Protein 1YG0 (pdb70)

Nearest PDB structures (foldseek):
  1yg0-assembly1_A  TM=1.015E+00  e=3.623E-13  Helicobacter pylori 26695
  1fvs-assembly1_A  TM=8.780E-01  e=1.376E-04  Saccharomyces cerevisiae
  2ggp-assembly1_B  TM=8.499E-01  e=8.279E-05  Saccharomyces cerevisiae
  6ff1-assembly1_A  TM=8.721E-01  e=5.567E-04  Staphylococcus aureus subsp. aureus NCTC 8325
  2gcf-assembly1_A  TM=7.815E-01  e=4.318E-04  Synechocystis sp. PCC 6803

Solvent-accessible surface area: 4631 Å² total; per-residue (Å²): 154,159,3,104,32,88,1,72,69,15,100,62,118,151,49,29,98,124,5,73,173,99,0,42,151,19,138,10,30,54,150,14,75,40,35,65,177,162,105,39,6,61,1,75,31,75,94,71,6,70,85,112,60,2,72,105,17,6,94,102,21,68,15,125,23,147

InterPro domains:
  IPR000428 Copper ion binding protein [PR00944] (2-14)
  IPR000428 Copper ion binding protein [PR00944] (14-27)
  IPR000428 Copper ion binding protein [PR00944] (27-40)
  IPR000428 Copper ion binding protein [PR00944] (40-52)
  IPR000428 Copper ion binding protein [PR00944] (52-65)
  IPR006121 Heavy metal-associated domain, HMA [PF00403] (4-62)
  IPR006121 Heavy metal-associated domain, HMA [PS50846] (1-66)
  IPR0061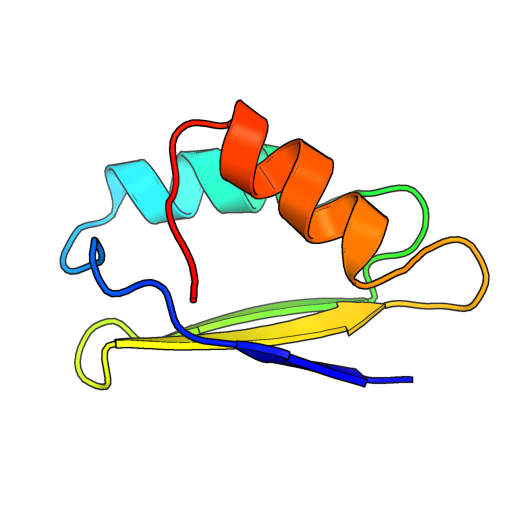21 Heavy metal-associated domain, HMA [cd00371] (4-65)
  IP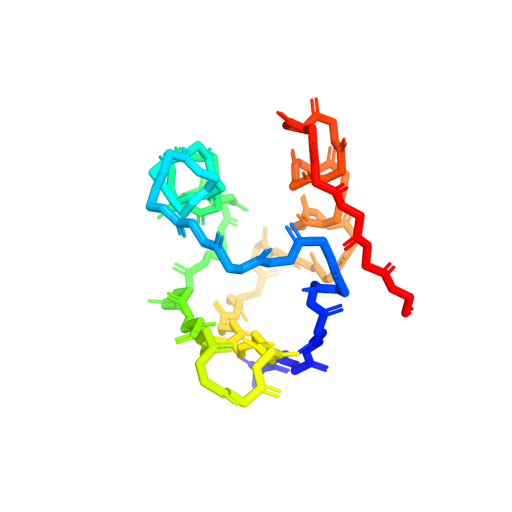R006122 Heavy metal-associated domain, copper ion-binding [TIGR00003] (2-66)
  IPR017969 Heavy-metal-associated, conserved site [PS01047] (7-36)
  IPR036163 Heavy metal-associated domain superfamily [SSF55008] (1-65)

Secondary structure (DSSP, 8-state):
-EEEE--TT-S-SHHHHHHHHHHTTSSSEEEEEEETTTTEEEEEE-TT--HHHHHHHHHHHT----

Sequence (66 aa):
MKATFQVPSITCNHCVDKIEKFVGEIEGVSFIDVSVEKKSVVVEFDAPATQDLIKEALLDAGQEVV

Organism: Helicobacter pylori (strain ATCC 700392 / 26695) (NCBI:txid85962)

Foldseek 3Di:
DKDKWFFPPADDDVLVCLLCVQLVCQPFWDDWAADRVVRIIITGGHPRDDPCSSCVRSVVSPTDID

Radius of gyration: 10.47 Å; Cα contacts (8 Å, |Δi|>4): 119; chains: 1; bounding box: 26×21×23 Å

GO terms:
  GO:0005515 protein binding (F, IPI)

CATH classification: 3.30.70.100

B-factor: mean 0.9, std 0.79, range [0.11, 4.15]

Structure (mmCIF, N/CA/C/O backbone):
data_1YG0
#
_entry.id   1YG0
#
loop_
_atom_site.group_PDB
_atom_site.id
_atom_site.type_symbol
_atom_site.label_atom_id
_atom_site.label_alt_id
_atom_site.label_comp_id
_atom_site.label_asym_id
_atom_site.label_entity_id
_atom_site.label_seq_id
_atom_site.pdbx_PDB_ins_code
_atom_site.Cartn_x
_atom_site.Cartn_y
_atom_site.Cartn_z
_atom_site.occupancy
_atom_site.B_iso_or_equiv
_atom_site.auth_seq_id
_atom_site.auth_comp_id
_atom_site.auth_asym_id
_atom_site.auth_atom_id
_atom_site.pdbx_PDB_model_num
ATOM 1 N N . MET A 1 1 ? 13.733 6.238 3.852 1.00 0.98 1 MET A N 1
ATOM 2 C CA . MET A 1 1 ? 12.839 6.033 2.683 1.00 0.54 1 MET A CA 1
ATOM 3 C C . MET A 1 1 ? 11.757 5.001 2.991 1.00 0.45 1 MET A C 1
ATOM 4 O O . MET A 1 1 ? 11.770 3.893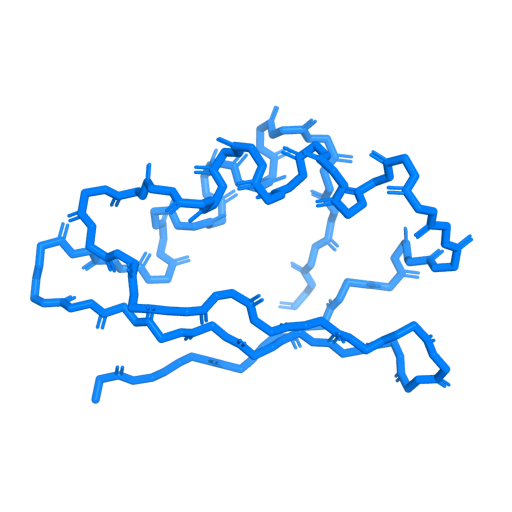 2.455 1.00 0.56 1 MET A O 1
ATOM 20 N N . LYS A 1 2 ? 10.822 5.374 3.858 1.00 0.34 2 LYS A N 1
ATOM 21 C CA . LYS A 1 2 ? 9.733 4.482 4.238 1.00 0.35 2 LYS A CA 1
ATOM 22 C C . LYS A 1 2 ? 8.419 5.247 4.353 1.00 0.29 2 LYS A C 1
ATOM 23 O O . LYS A 1 2 ? 8.411 6.458 4.574 1.00 0.35 2 LYS A O 1
ATOM 42 N N . ALA A 1 3 ? 7.308 4.532 4.202 1.00 0.23 3 ALA A N 1
ATOM 43 C CA . ALA A 1 3 ? 5.988 5.143 4.289 1.00 0.20 3 ALA A CA 1
ATOM 44 C C . ALA A 1 3 ? 5.083 4.356 5.230 1.00 0.21 3 ALA A C 1
ATOM 45 O O . ALA A 1 3 ? 5.238 3.145 5.387 1.00 0.37 3 ALA A O 1
ATOM 52 N N . THR A 1 4 ? 4.137 5.051 5.852 1.00 0.18 4 THR A N 1
ATOM 53 C CA . THR A 1 4 ? 3.207 4.415 6.777 1.00 0.22 4 THR A CA 1
ATOM 54 C C . THR A 1 4 ? 1.802 4.984 6.615 1.00 0.24 4 THR A C 1
ATOM 55 O O . THR A 1 4 ? 1.541 6.131 6.976 1.00 0.34 4 THR A O 1
ATOM 66 N N . PHE A 1 5 ? 0.898 4.169 6.079 1.00 0.21 5 PHE A N 1
ATOM 67 C CA . PHE A 1 5 ? -0.484 4.583 5.877 1.00 0.29 5 PHE A CA 1
ATOM 68 C C . PHE A 1 5 ? -1.428 3.554 6.480 1.00 0.30 5 PHE A C 1
ATOM 69 O O . PHE A 1 5 ? -0.996 2.643 7.187 1.00 0.56 5 PHE A O 1
ATOM 86 N N . GLN A 1 6 ? -2.714 3.692 6.190 1.00 0.25 6 GLN A N 1
ATOM 87 C CA . GLN A 1 6 ? -3.703 2.758 6.702 1.00 0.30 6 GLN A CA 1
ATOM 88 C C . GLN A 1 6 ? -4.915 2.687 5.784 1.00 0.26 6 GLN A C 1
ATOM 89 O O . GLN A 1 6 ? -5.510 3.708 5.438 1.00 0.30 6 GLN A O 1
ATOM 103 N N . VAL A 1 7 ? -5.280 1.470 5.405 1.00 0.30 7 VAL A N 1
ATOM 104 C CA . VAL A 1 7 ? -6.428 1.247 4.540 1.00 0.35 7 VAL A CA 1
ATOM 105 C C . VAL A 1 7 ? -7.658 0.899 5.371 1.00 0.36 7 VAL A C 1
ATOM 106 O O . VAL A 1 7 ? -7.833 -0.249 5.777 1.00 0.40 7 VAL A O 1
ATOM 119 N N . PRO A 1 8 ? -8.527 1.885 5.647 1.00 0.39 8 PRO A N 1
ATOM 120 C CA . PRO A 1 8 ? -9.733 1.659 6.445 1.00 0.44 8 PRO A CA 1
ATOM 121 C C . PRO A 1 8 ? -10.658 0.616 5.822 1.00 0.47 8 PRO A C 1
ATOM 122 O O . PRO A 1 8 ? -11.524 0.061 6.498 1.00 0.52 8 PRO A O 1
ATOM 133 N N . SER A 1 9 ? -10.467 0.350 4.533 1.00 0.47 9 SER A N 1
ATOM 134 C CA . SER A 1 9 ? -11.283 -0.631 3.827 1.00 0.53 9 SER A CA 1
ATOM 135 C C . SER A 1 9 ? -10.585 -1.988 3.787 1.00 0.46 9 SER A C 1
ATOM 136 O O . SER A 1 9 ? -10.646 -2.701 2.786 1.00 0.78 9 SER A O 1
ATOM 144 N N . ILE A 1 10 ? -9.920 -2.334 4.885 1.00 0.53 10 ILE A N 1
ATOM 145 C CA . ILE A 1 10 ? -9.206 -3.601 4.983 1.00 0.57 10 ILE A CA 1
ATOM 146 C C . ILE A 1 10 ? -10.151 -4.725 5.429 1.00 0.67 10 ILE A C 1
ATOM 147 O O . ILE A 1 10 ? -11.363 -4.629 5.233 1.00 1.33 10 ILE A O 1
ATOM 163 N N . THR A 1 11 ? -9.598 -5.788 6.021 1.00 0.56 11 THR A N 1
ATOM 164 C CA . THR A 1 11 ? -10.396 -6.923 6.485 1.00 0.59 11 THR A CA 1
ATOM 165 C C . THR A 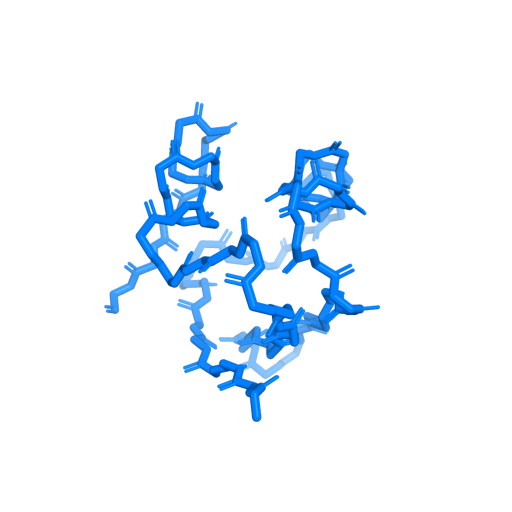1 11 ? -10.724 -7.863 5.330 1.00 0.65 11 THR A C 1
ATOM 166 O O . THR A 1 11 ? -11.886 -8.196 5.094 1.00 1.35 11 THR A O 1
ATOM 177 N N . CYS A 1 12 ? -9.689 -8.291 4.614 1.00 0.74 12 CYS A N 1
ATOM 178 C CA . CYS A 1 12 ? -9.861 -9.197 3.485 1.00 1.02 12 CYS A CA 1
ATOM 179 C C . CYS A 1 12 ? -8.513 -9.560 2.869 1.00 0.49 12 CYS A C 1
ATOM 180 O O . CYS A 1 12 ? -7.502 -8.910 3.136 1.00 1.09 12 CYS A O 1
ATOM 188 N N . ASN A 1 13 ? -8.507 -10.604 2.046 1.00 0.66 13 ASN A N 1
ATOM 189 C CA . ASN A 1 13 ? -7.283 -11.055 1.393 1.00 0.93 13 ASN A CA 1
ATOM 190 C C . ASN A 1 13 ? -7.266 -10.647 -0.076 1.00 0.72 13 ASN A C 1
ATOM 191 O O . ASN A 1 13 ? -6.207 -10.386 -0.646 1.00 0.66 13 ASN A O 1
ATOM 202 N N . HIS A 1 14 ? -8.447 -10.594 -0.685 1.00 0.71 14 HIS A N 1
ATOM 203 C CA . HIS A 1 14 ? -8.567 -10.218 -2.089 1.00 0.62 14 HIS A CA 1
ATOM 204 C C . HIS A 1 14 ? -8.003 -8.822 -2.329 1.00 0.55 14 HIS A C 1
ATOM 205 O O . HIS A 1 14 ? -7.401 -8.555 -3.369 1.00 0.50 14 HIS A O 1
ATOM 220 N N . CYS A 1 15 ? -8.204 -7.936 -1.361 1.00 0.60 15 CYS A N 1
ATOM 221 C CA . CYS A 1 15 ? -7.717 -6.566 -1.467 1.00 0.56 15 CYS A CA 1
ATOM 222 C C . CYS A 1 15 ? -6.197 -6.520 -1.365 1.00 0.49 15 CYS A C 1
ATOM 223 O O . CYS A 1 15 ? -5.541 -5.742 -2.057 1.00 0.49 15 CYS A O 1
ATOM 231 N N . VAL A 1 16 ? -5.644 -7.358 -0.497 1.00 0.48 16 VAL A N 1
ATOM 232 C CA . VAL A 1 16 ? -4.200 -7.414 -0.303 1.00 0.43 16 VAL A CA 1
ATOM 233 C C . VAL A 1 16 ? -3.495 -7.893 -1.567 1.00 0.36 16 VAL A C 1
ATOM 234 O O . VAL A 1 16 ? -2.429 -7.391 -1.922 1.00 0.37 16 VAL A O 1
ATOM 247 N N . ASP A 1 17 ? -4.097 -8.866 -2.239 1.00 0.35 17 ASP A N 1
ATOM 248 C CA . ASP A 1 17 ? -3.528 -9.415 -3.465 1.00 0.30 17 ASP A CA 1
ATOM 249 C C . ASP A 1 17 ? -3.586 -8.395 -4.598 1.00 0.28 17 ASP A C 1
ATOM 250 O O . ASP A 1 17 ? -2.712 -8.365 -5.464 1.00 0.29 17 ASP A O 1
ATOM 259 N N . LYS A 1 18 ? -4.620 -7.561 -4.583 1.00 0.31 18 LYS A N 1
ATOM 260 C CA . LYS A 1 18 ? -4.791 -6.538 -5.607 1.00 0.34 18 LYS A CA 1
ATOM 261 C C . LYS A 1 18 ? -3.826 -5.383 -5.379 1.00 0.29 18 LYS A C 1
ATOM 262 O O . LYS A 1 18 ? -3.224 -4.866 -6.320 1.00 0.28 18 LYS A O 1
ATOM 281 N N . ILE A 1 19 ? -3.679 -4.988 -4.121 1.00 0.30 19 ILE A N 1
ATOM 282 C CA . ILE A 1 19 ? -2.782 -3.899 -3.763 1.00 0.28 19 ILE A CA 1
ATOM 283 C C . ILE A 1 19 ? -1.329 -4.354 -3.837 1.00 0.23 19 ILE A C 1
ATOM 284 O O . ILE A 1 19 ? -0.437 -3.566 -4.149 1.00 0.23 19 ILE A O 1
ATOM 300 N N . GLU A 1 20 ? -1.099 -5.632 -3.556 1.00 0.19 20 GLU A N 1
ATOM 301 C CA . GLU A 1 20 ? 0.246 -6.187 -3.601 1.00 0.17 20 GLU A CA 1
ATOM 302 C C . GLU A 1 20 ? 0.685 -6.400 -5.043 1.00 0.15 20 GLU A C 1
ATOM 303 O O . GLU A 1 20 ? 1.871 -6.310 -5.361 1.00 0.16 20 GLU A O 1
ATOM 315 N N . LYS A 1 21 ? -0.278 -6.673 -5.917 1.00 0.17 21 LYS A N 1
ATOM 316 C CA . LYS A 1 21 ? 0.019 -6.881 -7.327 1.00 0.20 21 LYS A CA 1
ATOM 317 C C . LYS A 1 21 ? 0.431 -5.565 -7.974 1.00 0.21 21 LYS A C 1
ATOM 318 O O . LYS A 1 21 ? 1.269 -5.537 -8.875 1.00 0.23 21 LYS A O 1
ATOM 337 N N . PHE A 1 22 ? -0.158 -4.475 -7.495 1.00 0.21 22 PHE A N 1
ATOM 338 C CA . PHE A 1 22 ? 0.150 -3.149 -8.011 1.00 0.23 22 PHE A CA 1
ATOM 339 C C . PHE A 1 22 ? 1.296 -2.525 -7.227 1.00 0.21 22 PHE A C 1
ATOM 340 O O . PHE A 1 22 ? 2.282 -2.069 -7.804 1.00 0.24 22 PHE A O 1
ATOM 357 N N . VAL A 1 23 ? 1.160 -2.517 -5.906 1.00 0.19 23 VAL A N 1
ATOM 358 C CA . VAL A 1 23 ? 2.183 -1.955 -5.033 1.00 0.20 23 VAL A CA 1
ATOM 359 C C . VAL A 1 23 ? 3.426 -2.837 -5.014 1.00 0.20 23 VAL A C 1
ATOM 360 O O . VAL A 1 23 ? 4.526 -2.367 -4.726 1.00 0.22 23 VAL A O 1
ATOM 373 N N . GLY A 1 24 ? 3.246 -4.118 -5.330 1.00 0.19 24 GLY A N 1
ATOM 374 C CA . GLY A 1 24 ? 4.366 -5.041 -5.353 1.00 0.20 24 GLY A CA 1
ATOM 375 C C . GLY A 1 24 ? 5.550 -4.487 -6.121 1.00 0.20 24 GLY A C 1
ATOM 376 O O . GLY A 1 24 ? 6.695 -4.865 -5.871 1.00 0.22 24 GLY A O 1
ATOM 380 N N . GLU A 1 25 ? 5.272 -3.577 -7.051 1.00 0.20 25 GLU A N 1
ATOM 381 C CA . GLU A 1 25 ? 6.316 -2.956 -7.848 1.00 0.21 25 GLU A CA 1
ATOM 382 C C . GLU A 1 25 ? 5.819 -1.648 -8.452 1.00 0.16 25 GLU A C 1
ATOM 383 O O . GLU A 1 25 ? 5.162 -1.638 -9.493 1.00 0.19 25 GLU A O 1
ATOM 395 N N . ILE A 1 26 ? 6.151 -0.548 -7.791 1.00 0.15 26 ILE A N 1
ATOM 396 C CA . ILE A 1 26 ? 5.760 0.779 -8.251 1.00 0.15 26 ILE A CA 1
ATOM 397 C C . ILE A 1 26 ? 6.995 1.597 -8.604 1.00 0.14 26 ILE A C 1
ATOM 398 O O . ILE A 1 26 ? 7.140 2.749 -8.196 1.00 0.18 26 ILE A O 1
ATOM 414 N N . GLU A 1 27 ? 7.889 0.983 -9.363 1.00 0.14 27 GLU A N 1
ATOM 415 C CA . GLU A 1 27 ? 9.120 1.637 -9.775 1.00 0.15 27 GLU A CA 1
ATOM 416 C C . GLU A 1 27 ? 9.817 2.297 -8.586 1.00 0.14 27 GLU A C 1
ATOM 417 O O . GLU A 1 27 ? 10.392 3.375 -8.715 1.00 0.15 27 GLU A O 1
ATOM 429 N N . GLY A 1 28 ? 9.759 1.643 -7.430 1.00 0.15 28 GLY A N 1
ATOM 430 C CA . GLY A 1 28 ? 10.388 2.186 -6.241 1.00 0.17 28 GLY A CA 1
ATOM 431 C C . GLY A 1 28 ? 9.747 1.690 -4.957 1.00 0.18 28 GLY A C 1
ATOM 432 O O . GLY A 1 28 ? 9.556 2.459 -4.018 1.00 0.27 28 GLY A O 1
ATOM 436 N N . VAL A 1 29 ? 9.418 0.402 -4.913 1.00 0.16 29 VAL A N 1
ATOM 437 C CA . VAL A 1 29 ? 8.802 -0.191 -3.730 1.00 0.16 29 VAL A CA 1
ATOM 438 C C . VAL A 1 29 ? 9.740 -1.201 -3.079 1.00 0.17 29 VAL A C 1
ATOM 439 O O . VAL A 1 29 ? 10.109 -2.206 -3.686 1.00 0.26 29 VAL A O 1
ATOM 452 N N .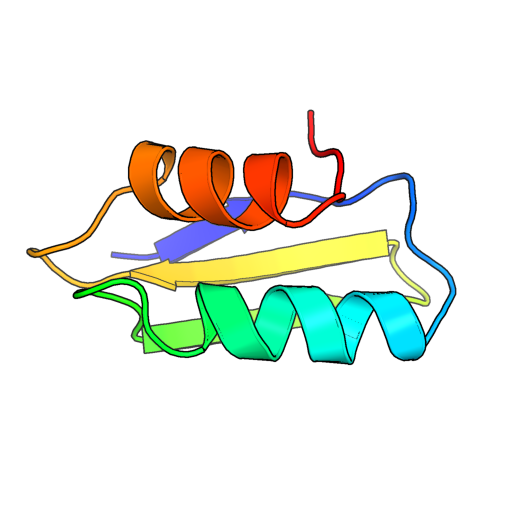 SER A 1 30 ? 10.120 -0.922 -1.838 1.00 0.13 30 SER A N 1
ATOM 453 C CA . SER A 1 30 ? 11.013 -1.797 -1.096 1.00 0.15 30 SER A CA 1
ATOM 454 C C . SER A 1 30 ? 10.250 -2.978 -0.495 1.00 0.17 30 SER A C 1
ATOM 455 O O . SER A 1 30 ? 10.681 -4.125 -0.611 1.00 0.22 30 SER A O 1
ATOM 463 N N . PHE A 1 31 ? 9.114 -2.697 0.147 1.00 0.15 31 PHE A N 1
ATOM 464 C CA . PHE A 1 31 ? 8.312 -3.751 0.755 1.00 0.18 31 PHE A CA 1
ATOM 465 C C . PHE A 1 31 ? 6.959 -3.215 1.208 1.00 0.16 31 PHE A C 1
ATOM 466 O O . PHE A 1 31 ? 6.887 -2.270 1.994 1.00 0.20 31 PHE A O 1
ATOM 483 N N . ILE A 1 32 ? 5.889 -3.823 0.708 1.00 0.17 32 ILE A N 1
ATOM 484 C CA . ILE 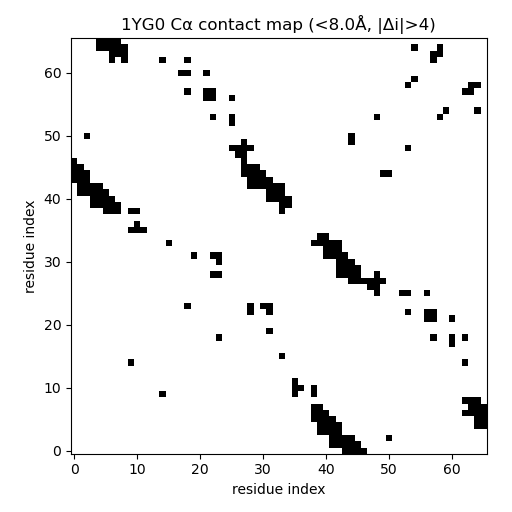A 1 32 ? 4.541 -3.405 1.066 1.00 0.17 32 ILE A CA 1
ATOM 485 C C . ILE A 1 32 ? 4.018 -4.197 2.260 1.00 0.18 32 ILE A C 1
ATOM 486 O O . ILE A 1 32 ? 3.636 -5.361 2.135 1.00 0.21 32 ILE A O 1
ATOM 502 N N . ASP A 1 33 ? 4.001 -3.552 3.413 1.00 0.16 33 ASP A N 1
ATOM 503 C CA . ASP A 1 33 ? 3.521 -4.180 4.639 1.00 0.17 33 ASP A CA 1
ATOM 504 C C . ASP A 1 33 ? 2.068 -3.800 4.904 1.00 0.19 33 ASP A C 1
ATOM 505 O O . ASP A 1 33 ? 1.680 -2.643 4.739 1.00 0.28 33 ASP A O 1
ATOM 514 N N . VAL A 1 34 ? 1.266 -4.779 5.309 1.00 0.19 34 VAL A N 1
ATOM 515 C CA . VAL A 1 34 ? -0.145 -4.540 5.590 1.00 0.23 34 VAL A CA 1
ATOM 516 C C . VAL A 1 34 ? -0.572 -5.199 6.897 1.00 0.23 34 VAL A C 1
ATOM 517 O O . VAL A 1 34 ? -0.051 -6.248 7.276 1.00 0.24 34 VAL A O 1
ATOM 530 N N . SER A 1 35 ? -1.528 -4.577 7.580 1.00 0.26 35 SER A N 1
ATOM 531 C CA . SER A 1 35 ? -2.033 -5.099 8.843 1.00 0.28 35 SER A CA 1
ATOM 532 C C . SER A 1 35 ? -3.558 -5.116 8.847 1.00 0.32 35 SER A C 1
ATOM 533 O O . SER A 1 35 ? -4.200 -4.066 8.873 1.00 0.43 35 SER A O 1
ATOM 541 N N . VAL A 1 36 ? -4.134 -6.314 8.814 1.00 0.31 36 VAL A N 1
ATOM 542 C CA . VAL A 1 36 ? -5.584 -6.465 8.809 1.00 0.36 36 VAL A CA 1
ATOM 543 C C . VAL A 1 36 ? -6.165 -6.255 10.203 1.00 0.34 36 VAL A C 1
ATOM 544 O O . VAL A 1 36 ? -7.066 -5.437 10.394 1.00 0.34 36 VAL A O 1
ATOM 557 N N . GLU A 1 37 ? -5.645 -6.997 11.175 1.00 0.41 37 GLU A N 1
ATOM 558 C CA . GLU A 1 37 ? -6.114 -6.891 12.552 1.00 0.42 37 GLU A CA 1
ATOM 559 C C . GLU A 1 37 ? -5.919 -5.474 13.084 1.00 0.33 37 GLU A C 1
ATOM 560 O O . GLU A 1 37 ? -6.677 -5.011 13.936 1.00 0.34 37 GLU A O 1
ATOM 572 N N . LYS A 1 38 ? -4.900 -4.791 12.574 1.00 0.32 38 LYS A N 1
ATOM 573 C CA . LYS A 1 38 ? -4.606 -3.427 12.997 1.00 0.35 38 LYS A CA 1
ATOM 574 C C . LYS A 1 38 ? -5.143 -2.410 11.991 1.00 0.32 38 LYS A C 1
ATOM 575 O O . LYS A 1 38 ? -5.278 -1.228 12.306 1.00 0.40 38 LYS A O 1
ATOM 594 N N . LYS A 1 39 ? -5.447 -2.874 10.781 1.00 0.28 39 LYS A N 1
ATOM 595 C CA . LYS A 1 39 ? -5.966 -1.997 9.738 1.00 0.31 39 LYS A CA 1
ATOM 596 C C . LYS A 1 39 ? -4.955 -0.908 9.393 1.00 0.31 39 LYS A C 1
ATOM 597 O O . LYS A 1 39 ? -5.302 0.269 9.290 1.00 0.39 39 LYS A O 1
ATOM 616 N N . SER A 1 40 ? -3.701 -1.311 9.216 1.00 0.25 40 SER A N 1
ATOM 617 C CA . SER A 1 40 ? -2.634 -0.374 8.883 1.00 0.27 40 SER A CA 1
ATOM 618 C C . SER A 1 40 ? -1.832 -0.875 7.689 1.00 0.26 40 SER A C 1
ATOM 619 O O . SER A 1 40 ? -1.952 -2.035 7.294 1.00 0.30 40 SER A O 1
ATOM 627 N N . VAL A 1 41 ? -1.012 -0.001 7.115 1.00 0.23 41 VAL A N 1
ATOM 628 C CA . VAL A 1 41 ? -0.195 -0.370 5.970 1.00 0.23 41 VAL A CA 1
ATOM 629 C C . VAL A 1 41 ? 1.120 0.395 5.974 1.00 0.22 41 VAL A C 1
ATOM 630 O O . VAL A 1 41 ? 1.131 1.624 5.957 1.00 0.30 41 VAL A O 1
ATOM 643 N N . VAL A 1 42 ? 2.228 -0.335 5.981 1.00 0.17 42 VAL A N 1
ATOM 644 C CA . VAL A 1 42 ? 3.541 0.286 5.970 1.00 0.17 42 VAL A CA 1
ATOM 645 C C . VAL A 1 42 ? 4.298 -0.153 4.735 1.00 0.15 42 VAL A C 1
ATOM 646 O O . VAL A 1 42 ? 4.564 -1.338 4.554 1.00 0.15 42 VAL A O 1
ATOM 659 N N . VAL A 1 43 ? 4.636 0.796 3.879 1.00 0.17 43 VAL A N 1
ATOM 660 C CA . VAL A 1 43 ? 5.346 0.476 2.656 1.00 0.16 43 VAL A CA 1
ATOM 661 C C . VAL A 1 43 ? 6.633 1.269 2.530 1.00 0.14 43 VAL A C 1
ATOM 662 O O . VAL A 1 43 ? 6.672 2.467 2.807 1.00 0.14 43 VAL A O 1
ATOM 675 N N . GLU A 1 44 ? 7.675 0.595 2.073 1.00 0.15 44 GLU A N 1
ATOM 676 C CA . GLU A 1 44 ? 8.958 1.235 1.865 1.00 0.14 44 GLU A CA 1
ATOM 677 C C . GLU A 1 44 ? 9.122 1.533 0.393 1.00 0.13 44 GLU A C 1
ATOM 678 O O . GLU A 1 44 ? 8.842 0.681 -0.448 1.00 0.13 44 GLU A O 1
ATOM 690 N N . PHE A 1 45 ? 9.570 2.733 0.077 1.00 0.12 45 PHE A N 1
ATOM 691 C CA . PHE A 1 45 ? 9.761 3.107 -1.308 1.00 0.12 45 PHE A CA 1
ATOM 692 C C . PHE A 1 45 ? 11.126 3.748 -1.509 1.00 0.12 45 PHE A C 1
ATOM 693 O O . PHE A 1 45 ? 11.567 4.577 -0.714 1.00 0.14 45 PHE A O 1
ATOM 710 N N . ASP A 1 46 ? 11.791 3.334 -2.573 1.00 0.12 46 ASP A N 1
ATOM 711 C CA . ASP A 1 46 ? 13.120 3.835 -2.898 1.00 0.14 46 ASP A CA 1
ATOM 712 C C . ASP A 1 46 ? 13.049 5.217 -3.544 1.00 0.13 46 ASP A C 1
ATOM 713 O O . ASP A 1 46 ? 12.002 5.860 -3.550 1.00 0.11 46 ASP A O 1
ATOM 722 N N . ALA A 1 47 ? 14.180 5.676 -4.066 1.00 0.14 47 ALA A N 1
ATOM 723 C CA . ALA A 1 47 ? 14.265 6.992 -4.689 1.00 0.14 47 ALA A CA 1
ATOM 724 C C . ALA A 1 47 ? 13.413 7.138 -5.954 1.00 0.12 47 ALA A C 1
ATOM 725 O O . ALA A 1 47 ? 13.014 8.253 -6.291 1.00 0.12 47 ALA A O 1
ATOM 732 N N . PRO A 1 48 ? 13.117 6.050 -6.692 1.00 0.12 48 PRO A N 1
ATOM 733 C CA . PRO A 1 48 ? 12.323 6.149 -7.903 1.00 0.12 48 PRO A CA 1
ATOM 734 C C . PRO A 1 48 ? 10.824 6.036 -7.639 1.00 0.11 48 PRO A C 1
ATOM 735 O O . PRO A 1 48 ? 10.041 5.816 -8.563 1.00 0.13 48 PRO A O 1
ATOM 746 N N . ALA A 1 49 ? 10.421 6.204 -6.378 1.00 0.11 49 ALA A N 1
ATOM 747 C CA . ALA A 1 49 ? 9.012 6.133 -6.019 1.00 0.11 49 ALA A CA 1
ATOM 748 C C . ALA A 1 49 ? 8.589 7.352 -5.216 1.00 0.14 49 ALA A C 1
ATOM 749 O O . ALA A 1 49 ? 9.340 8.316 -5.074 1.00 0.15 49 ALA A O 1
ATOM 756 N N . THR A 1 50 ? 7.377 7.287 -4.687 1.00 0.17 50 THR A N 1
ATOM 757 C CA . THR A 1 50 ? 6.824 8.358 -3.885 1.00 0.20 50 THR A CA 1
ATOM 758 C C . THR A 1 50 ? 5.462 7.945 -3.354 1.00 0.22 50 THR A C 1
ATOM 759 O O . THR A 1 50 ? 4.748 7.169 -3.990 1.00 0.19 50 THR A O 1
ATOM 770 N N . GLN A 1 51 ? 5.099 8.466 -2.193 1.00 0.26 51 GLN A N 1
ATOM 771 C CA . GLN A 1 51 ? 3.812 8.147 -1.591 1.00 0.28 51 GLN A CA 1
ATOM 772 C C . GLN A 1 51 ? 2.669 8.548 -2.515 1.00 0.27 51 GLN A C 1
ATOM 773 O O . GLN A 1 51 ? 1.521 8.158 -2.304 1.00 0.28 51 GLN A O 1
ATOM 787 N N . ASP A 1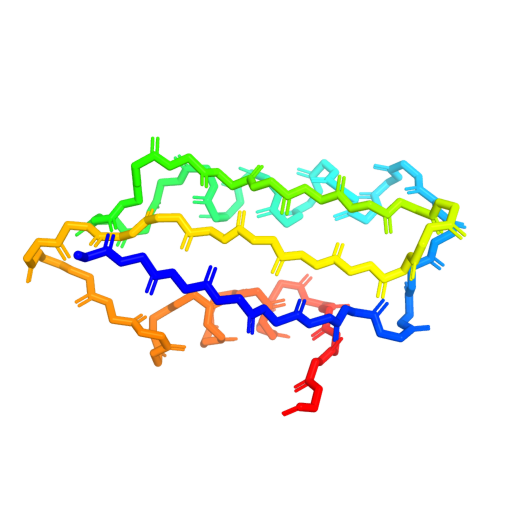 52 ? 2.995 9.306 -3.557 1.00 0.27 52 ASP A N 1
ATOM 788 C CA . ASP A 1 52 ? 1.999 9.729 -4.527 1.00 0.28 52 ASP A CA 1
ATOM 789 C C . ASP A 1 52 ? 1.913 8.704 -5.652 1.00 0.24 52 ASP A C 1
ATOM 790 O O . ASP A 1 52 ? 1.001 8.742 -6.477 1.00 0.25 52 ASP A O 1
ATOM 799 N N . LEU A 1 53 ? 2.872 7.780 -5.667 1.00 0.20 53 LEU A N 1
ATOM 800 C CA . LEU A 1 53 ? 2.911 6.732 -6.674 1.00 0.18 53 LEU A CA 1
ATOM 801 C C . LEU A 1 53 ? 2.157 5.505 -6.182 1.00 0.16 53 LEU A C 1
ATOM 802 O O . LEU A 1 53 ? 1.433 4.859 -6.939 1.00 0.16 53 LEU A O 1
ATOM 818 N N . ILE A 1 54 ? 2.329 5.197 -4.901 1.00 0.15 54 ILE A N 1
ATOM 819 C CA . ILE A 1 54 ? 1.660 4.054 -4.295 1.00 0.16 54 ILE A CA 1
ATOM 820 C C . ILE A 1 54 ? 0.176 4.347 -4.08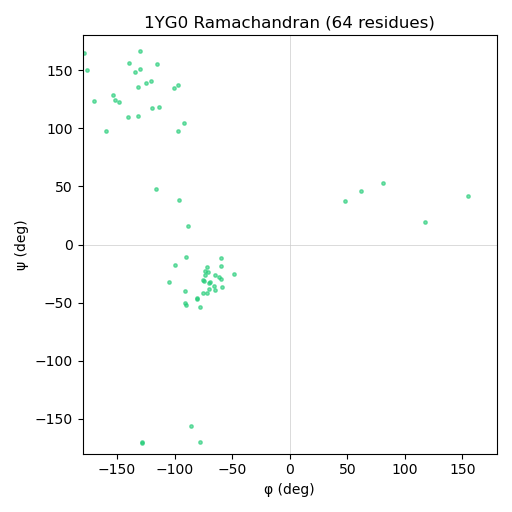9 1.00 0.18 54 ILE A C 1
ATOM 821 O O . ILE A 1 54 ? -0.652 3.439 -4.073 1.00 0.20 54 ILE A O 1
ATOM 837 N N . LYS A 1 55 ? -0.152 5.629 -3.956 1.00 0.21 55 LYS A N 1
ATOM 838 C CA . LYS A 1 55 ? -1.524 6.058 -3.777 1.00 0.24 55 LYS A CA 1
ATOM 839 C C . LYS A 1 55 ? -2.222 6.081 -5.122 1.00 0.22 55 LYS A C 1
ATOM 840 O O . LYS A 1 55 ? -3.329 5.582 -5.267 1.00 0.22 55 LYS A O 1
ATOM 859 N N . GLU A 1 56 ? -1.551 6.645 -6.114 1.00 0.22 56 GLU A N 1
ATOM 860 C CA . GLU A 1 56 ? -2.102 6.711 -7.458 1.00 0.23 56 GLU A CA 1
ATOM 861 C C . GLU A 1 56 ? -2.332 5.305 -8.000 1.00 0.21 56 GLU A C 1
ATOM 862 O O . GLU A 1 56 ? -3.216 5.085 -8.826 1.00 0.24 56 GLU A O 1
ATOM 874 N N . ALA A 1 57 ? -1.532 4.355 -7.521 1.00 0.18 57 ALA A N 1
ATOM 875 C CA . ALA A 1 57 ? -1.652 2.968 -7.950 1.00 0.20 57 ALA A CA 1
ATOM 876 C C . ALA A 1 57 ? -2.607 2.196 -7.051 1.00 0.21 57 ALA A C 1
ATOM 877 O O . ALA A 1 57 ? -3.523 1.527 -7.530 1.00 0.25 57 ALA A O 1
ATOM 884 N N . LEU A 1 58 ? -2.391 2.294 -5.745 1.00 0.21 58 LEU A N 1
ATOM 885 C CA . LEU A 1 58 ? -3.242 1.601 -4.785 1.00 0.25 58 LEU A CA 1
ATOM 886 C C . LEU A 1 58 ? -4.655 2.166 -4.820 1.00 0.26 58 LEU A C 1
ATOM 887 O O . LEU A 1 58 ? -5.631 1.429 -4.673 1.00 0.29 58 LEU A O 1
ATOM 903 N N . LEU A 1 59 ? -4.765 3.476 -5.029 1.00 0.25 59 LEU A N 1
ATOM 904 C CA . LEU A 1 59 ? -6.079 4.113 -5.095 1.00 0.28 59 LEU A CA 1
ATOM 905 C C . LEU A 1 59 ? -6.770 3.733 -6.397 1.00 0.29 59 LEU A C 1
ATOM 906 O O . LEU A 1 59 ? -7.960 3.421 -6.411 1.00 0.33 59 LEU A O 1
ATOM 922 N N . ASP A 1 60 ? -6.007 3.731 -7.486 1.00 0.28 60 ASP A N 1
ATOM 923 C CA . ASP A 1 60 ? -6.546 3.353 -8.782 1.00 0.32 60 ASP A CA 1
ATOM 924 C C . ASP A 1 60 ? -6.793 1.850 -8.813 1.00 0.34 60 ASP A C 1
ATOM 925 O O . ASP A 1 60 ? -7.556 1.350 -9.640 1.00 0.40 60 ASP A O 1
ATOM 934 N N . ALA A 1 61 ? -6.142 1.134 -7.895 1.00 0.33 61 ALA A N 1
ATOM 935 C CA . ALA A 1 61 ? -6.293 -0.312 -7.806 1.00 0.38 61 ALA A CA 1
ATOM 936 C C . ALA A 1 61 ? -7.648 -0.684 -7.214 1.00 0.43 61 ALA A C 1
ATOM 937 O O . ALA A 1 61 ? -8.151 -1.786 -7.433 1.00 0.47 61 ALA A O 1
ATOM 944 N N . GLY A 1 62 ? -8.237 0.244 -6.463 1.00 0.45 62 GLY A N 1
ATOM 945 C CA . GLY A 1 62 ? -9.529 -0.005 -5.853 1.00 0.50 62 GLY A CA 1
ATOM 946 C C . GLY A 1 62 ? -9.479 0.035 -4.337 1.00 0.52 62 GLY A C 1
ATOM 947 O O . GLY A 1 62 ? -10.372 -0.485 -3.668 1.00 0.60 62 GLY A O 1
ATOM 951 N N . GLN A 1 63 ? -8.434 0.652 -3.791 1.00 0.49 63 GLN A N 1
ATOM 952 C CA . GLN A 1 63 ? -8.278 0.752 -2.346 1.00 0.52 63 GLN A CA 1
ATOM 953 C C . GLN A 1 63 ? -8.352 2.208 -1.892 1.00 0.53 63 GLN A C 1
ATOM 954 O O . GLN A 1 63 ? -8.071 3.124 -2.663 1.00 0.85 63 GLN A O 1
ATOM 968 N N . GLU A 1 64 ? -8.733 2.412 -0.635 1.00 0.65 64 GLU A N 1
ATOM 969 C CA . GLU A 1 64 ? -8.845 3.756 -0.079 1.00 0.68 64 GLU A CA 1
ATOM 970 C C . GLU A 1 64 ? -7.922 3.925 1.124 1.00 0.67 64 GLU A C 1
ATOM 971 O O . GLU A 1 64 ? -7.780 3.017 1.943 1.00 1.09 64 GLU A O 1
ATOM 983 N N . VAL A 1 65 ? -7.296 5.093 1.224 1.00 0.71 65 VAL A N 1
ATOM 984 C CA . VAL A 1 65 ? -6.387 5.380 2.327 1.00 0.70 65 VAL A CA 1
ATOM 985 C C . VAL A 1 65 ? -6.348 6.873 2.635 1.00 0.84 65 VAL A C 1
ATOM 986 O O . VAL A 1 65 ? -6.061 7.690 1.761 1.00 1.09 65 VAL A O 1
ATOM 999 N N . VAL A 1 66 ? -6.637 7.220 3.885 1.00 0.80 66 VAL A N 1
ATOM 1000 C CA . VAL A 1 66 ? -6.636 8.611 4.313 1.00 0.99 66 VAL A CA 1
ATOM 1001 C C . VAL A 1 66 ? -5.283 9.005 4.896 1.00 0.96 66 VAL A C 1
ATOM 1002 O O . VAL A 1 66 ? -4.619 9.884 4.308 1.00 1.55 66 VAL A O 1
#